Protein AF-A0A8I1QCR1-F1 (afdb_monomer)

Structure (mmCIF, N/CA/C/O backbone):
data_AF-A0A8I1QCR1-F1
#
_entry.id   AF-A0A8I1QCR1-F1
#
loop_
_atom_site.group_PDB
_atom_site.id
_atom_site.type_symbol
_atom_site.label_atom_id
_atom_site.label_alt_id
_atom_site.label_comp_id
_atom_site.label_asym_id
_atom_site.label_entity_id
_atom_site.label_seq_id
_atom_site.pdbx_PDB_ins_code
_atom_site.Cartn_x
_atom_site.Cartn_y
_atom_site.Cartn_z
_atom_site.occupancy
_atom_site.B_iso_or_equiv
_atom_site.auth_seq_id
_atom_site.auth_comp_id
_atom_site.auth_asym_id
_atom_site.auth_atom_id
_atom_site.pdbx_PDB_model_num
ATOM 1 N N . MET A 1 1 ? -48.419 -9.214 73.704 1.00 45.59 1 MET A N 1
ATOM 2 C CA . MET A 1 1 ? -47.255 -8.356 74.012 1.00 45.59 1 MET A CA 1
ATOM 3 C C . MET A 1 1 ? -46.106 -8.807 73.128 1.00 45.59 1 MET A C 1
ATOM 5 O O . MET A 1 1 ? -45.488 -9.821 73.425 1.00 45.59 1 MET A O 1
ATOM 9 N N . LEU A 1 2 ? -45.893 -8.137 71.994 1.00 49.62 2 LEU A N 1
ATOM 10 C CA . LEU A 1 2 ? -44.733 -8.402 71.144 1.00 49.62 2 LEU A CA 1
ATOM 11 C C . LEU A 1 2 ? -43.504 -7.827 71.857 1.00 49.62 2 LEU A C 1
ATOM 13 O O . LEU A 1 2 ? -43.479 -6.669 72.261 1.00 49.62 2 LEU A O 1
ATOM 17 N N . THR A 1 3 ? -42.551 -8.706 72.128 1.00 50.84 3 THR A N 1
ATOM 18 C CA . THR A 1 3 ? -41.344 -8.487 72.926 1.00 50.84 3 THR A CA 1
ATOM 19 C C . THR A 1 3 ? -40.518 -7.307 72.408 1.00 50.84 3 THR A C 1
ATOM 21 O O . THR A 1 3 ? -40.137 -7.319 71.244 1.00 50.84 3 THR A O 1
ATOM 24 N N . GLY A 1 4 ? -40.147 -6.348 73.267 1.00 59.78 4 GLY A N 1
ATOM 25 C CA . GLY A 1 4 ? -39.465 -5.084 72.917 1.00 59.78 4 GLY A CA 1
ATOM 26 C C . GLY A 1 4 ? -38.148 -5.158 72.119 1.00 59.78 4 GLY A C 1
ATOM 27 O O . GLY A 1 4 ? -37.598 -4.124 71.770 1.00 59.78 4 GLY A O 1
ATOM 28 N N . LYS A 1 5 ? -37.648 -6.354 71.780 1.00 58.72 5 LYS A N 1
ATOM 29 C CA . LYS A 1 5 ? -36.554 -6.554 70.816 1.00 58.72 5 LYS A CA 1
ATOM 30 C C . LYS A 1 5 ? -36.999 -6.347 69.361 1.00 58.72 5 LYS A C 1
ATOM 32 O O . LYS A 1 5 ? -36.212 -5.841 68.570 1.00 58.72 5 LYS A O 1
ATOM 37 N N . THR A 1 6 ? -38.239 -6.699 69.005 1.00 57.88 6 THR A N 1
ATOM 38 C CA . THR A 1 6 ? -38.762 -6.507 67.636 1.00 57.88 6 THR A CA 1
ATOM 39 C C . THR A 1 6 ? -38.962 -5.027 67.315 1.00 57.88 6 THR A C 1
ATOM 41 O O . THR A 1 6 ? -38.624 -4.589 66.222 1.00 57.88 6 THR A O 1
ATOM 44 N N . GLN A 1 7 ? -39.373 -4.233 68.306 1.00 60.25 7 GLN A N 1
ATOM 45 C CA . GLN A 1 7 ? -39.571 -2.786 68.174 1.00 60.25 7 GLN A CA 1
ATOM 46 C C . GLN A 1 7 ? -38.258 -2.022 67.900 1.00 60.25 7 GLN A C 1
ATOM 48 O O . GLN A 1 7 ? -38.251 -1.017 67.193 1.00 60.25 7 GLN A O 1
ATOM 53 N N . THR A 1 8 ? -37.125 -2.511 68.417 1.00 72.75 8 THR A N 1
ATOM 54 C CA . THR A 1 8 ? -35.796 -1.923 68.170 1.00 72.75 8 THR A CA 1
ATOM 55 C C . THR A 1 8 ? -35.288 -2.223 66.762 1.00 72.75 8 THR A C 1
ATOM 57 O O . THR A 1 8 ? -34.690 -1.356 66.132 1.00 72.75 8 THR A O 1
ATOM 60 N N . VAL A 1 9 ? -35.541 -3.433 66.253 1.00 71.38 9 VAL A N 1
ATOM 61 C CA . VAL A 1 9 ? -35.168 -3.821 64.884 1.00 71.38 9 VAL A CA 1
ATOM 62 C C . VAL A 1 9 ? -36.010 -3.055 63.865 1.00 71.38 9 VAL A C 1
ATOM 64 O O . VAL A 1 9 ? -35.453 -2.485 62.933 1.00 71.38 9 VAL A O 1
ATOM 67 N N . GLU A 1 10 ? -37.323 -2.949 64.082 1.00 76.12 10 GLU A N 1
ATOM 68 C CA . GLU A 1 10 ? -38.226 -2.164 63.227 1.00 76.12 10 GLU A CA 1
ATOM 69 C C . GLU A 1 10 ? -37.820 -0.687 63.134 1.00 76.12 10 GLU A C 1
ATOM 71 O O . GLU A 1 10 ? -37.961 -0.081 62.075 1.00 76.12 10 GLU A O 1
ATOM 76 N N . ARG A 1 11 ? -37.243 -0.118 64.202 1.00 79.62 11 ARG A N 1
ATOM 77 C CA . ARG A 1 11 ? -36.747 1.266 64.204 1.00 79.62 11 ARG A CA 1
ATOM 78 C C . ARG A 1 11 ? -35.453 1.460 63.409 1.00 79.62 11 ARG A C 1
ATOM 80 O O . ARG A 1 11 ? -35.195 2.571 62.968 1.00 79.62 11 ARG A O 1
ATOM 87 N N . LEU A 1 12 ? -34.646 0.410 63.247 1.00 83.81 12 LEU A N 1
ATOM 88 C CA . LEU A 1 12 ? -33.384 0.443 62.495 1.00 83.81 12 LEU A CA 1
ATOM 89 C C . LEU A 1 12 ? -33.566 0.075 61.016 1.00 83.81 12 LEU A C 1
ATOM 91 O O . LEU A 1 12 ? -32.714 0.406 60.195 1.00 83.81 12 LEU A O 1
ATOM 95 N N . LEU A 1 13 ? -34.667 -0.596 60.661 1.00 86.44 13 LEU A N 1
ATOM 96 C CA . LEU A 1 13 ? -34.952 -0.998 59.282 1.00 86.44 13 LEU A CA 1
ATOM 97 C C . LEU A 1 13 ? -34.928 0.171 58.275 1.00 86.44 13 LEU A C 1
ATOM 99 O O . LEU A 1 13 ? -34.310 -0.011 57.229 1.00 86.44 13 LEU A O 1
ATOM 103 N N . PRO A 1 14 ? -35.510 1.358 58.544 1.00 89.62 14 PRO A N 1
ATOM 104 C CA . PRO A 1 14 ? -35.463 2.479 57.601 1.00 89.62 14 PRO A CA 1
ATOM 105 C C . PRO A 1 14 ? -34.040 2.960 57.296 1.00 89.62 14 PRO A C 1
ATOM 107 O O . PRO A 1 14 ? -33.728 3.252 56.142 1.00 89.62 14 PRO A O 1
ATOM 110 N N . ASP A 1 15 ? -33.162 2.987 58.301 1.00 88.31 15 ASP A N 1
ATOM 111 C CA . ASP A 1 15 ? -31.765 3.403 58.138 1.00 88.31 15 ASP A CA 1
ATOM 112 C C . ASP A 1 15 ? -30.974 2.361 57.336 1.00 88.31 15 ASP A C 1
ATOM 114 O O . ASP A 1 15 ? -30.169 2.708 56.471 1.00 88.31 15 ASP A O 1
ATOM 118 N N . ILE A 1 16 ? -31.244 1.071 57.572 1.00 88.81 16 ILE A N 1
ATOM 119 C CA . ILE A 1 16 ? -30.649 -0.036 56.809 1.00 88.81 16 ILE A CA 1
ATOM 120 C C . ILE A 1 16 ? -31.101 0.014 55.346 1.00 88.81 16 ILE A C 1
ATOM 122 O O . ILE A 1 16 ? -30.267 -0.105 54.449 1.00 88.81 16 ILE A O 1
ATOM 126 N N . VAL A 1 17 ? -32.399 0.213 55.092 1.00 93.12 17 VAL A N 1
ATOM 127 C CA . VAL A 1 17 ? -32.948 0.336 53.732 1.00 93.12 17 VAL A CA 1
ATOM 128 C C . VAL A 1 17 ? -32.344 1.547 53.025 1.00 93.12 17 VAL A C 1
ATOM 130 O O . VAL A 1 17 ? -31.831 1.396 51.920 1.00 93.12 17 VAL A O 1
ATOM 133 N N . SER A 1 18 ? -32.280 2.703 53.691 1.00 91.38 18 SER A N 1
ATOM 134 C CA . SER A 1 18 ? -31.653 3.913 53.141 1.00 91.38 18 SER A CA 1
ATOM 135 C C . SER A 1 18 ? -30.170 3.690 52.807 1.00 91.38 18 SER A C 1
ATOM 137 O O . SER A 1 18 ? -29.692 4.099 51.751 1.00 91.38 18 SER A O 1
ATOM 139 N N . GLY A 1 19 ? -29.427 2.993 53.674 1.00 91.19 19 GLY A N 1
ATOM 140 C CA . GLY A 1 19 ? -28.033 2.628 53.415 1.00 91.19 19 GLY A CA 1
ATOM 141 C C . GLY A 1 19 ? -27.872 1.710 52.198 1.00 91.19 19 GLY A C 1
ATOM 142 O O . GLY A 1 19 ? -26.972 1.918 51.381 1.00 91.19 19 GLY A O 1
ATOM 143 N N . LEU A 1 20 ? -28.762 0.726 52.037 1.00 94.25 20 LEU A N 1
ATOM 144 C CA . LEU A 1 20 ? -28.775 -0.169 50.877 1.00 94.25 20 LEU A CA 1
ATOM 145 C C . LEU A 1 20 ? -29.129 0.573 49.582 1.00 94.25 20 LEU A C 1
ATOM 147 O O . LEU A 1 20 ? -28.497 0.324 48.558 1.00 94.25 20 LEU A O 1
ATOM 151 N N . GLU A 1 21 ? -30.075 1.512 49.617 1.00 94.69 21 GLU A N 1
ATOM 152 C CA . GLU A 1 21 ? -30.421 2.356 48.465 1.00 94.69 21 GLU A CA 1
ATOM 153 C C . GLU A 1 21 ? -29.222 3.186 47.989 1.00 94.69 21 GLU A C 1
ATOM 155 O O . GLU A 1 21 ? -28.939 3.234 46.790 1.00 94.69 21 GLU A O 1
ATOM 160 N N . VAL A 1 22 ? -28.458 3.772 48.919 1.00 94.94 22 VAL A N 1
ATOM 161 C CA . VAL A 1 22 ? -27.226 4.514 48.600 1.00 94.94 22 VAL A CA 1
ATOM 162 C C . VAL A 1 22 ? -26.170 3.603 47.969 1.00 94.94 22 VAL A C 1
ATOM 164 O O . VAL A 1 22 ? -25.540 3.987 46.980 1.00 94.94 22 VAL A O 1
ATOM 167 N N . LEU A 1 23 ? -25.974 2.394 48.505 1.00 93.88 23 LEU A N 1
ATOM 168 C CA . LEU A 1 23 ? -25.025 1.426 47.945 1.00 93.88 23 LEU A CA 1
ATOM 169 C C . LEU A 1 23 ? -25.429 0.993 46.530 1.00 93.88 23 LEU A C 1
ATOM 171 O O . LEU A 1 23 ? -24.593 1.018 45.625 1.00 93.88 23 LEU A O 1
ATOM 175 N N . LEU A 1 24 ? -26.708 0.674 46.313 1.00 94.88 24 LEU A N 1
ATOM 176 C CA . LEU A 1 24 ? -27.238 0.293 45.002 1.00 94.88 24 LEU A CA 1
ATOM 177 C C . LEU A 1 24 ? -27.111 1.431 43.980 1.00 94.88 24 LEU A C 1
ATOM 179 O O . LEU A 1 24 ? -26.718 1.190 42.837 1.00 94.88 24 LEU A O 1
ATOM 183 N N . ALA A 1 25 ? -27.388 2.673 44.385 1.00 94.44 25 ALA A N 1
ATOM 184 C CA . ALA A 1 25 ? -27.202 3.845 43.534 1.00 94.44 25 ALA A CA 1
ATOM 185 C C . ALA A 1 25 ? -25.725 4.045 43.150 1.00 94.44 25 ALA A C 1
ATOM 187 O O . ALA A 1 25 ? -25.423 4.318 41.988 1.00 94.44 25 ALA A O 1
ATOM 188 N N . ASN A 1 26 ? -24.795 3.850 44.092 1.00 94.81 26 ASN A N 1
ATOM 189 C CA . ASN A 1 26 ? -23.358 3.949 43.826 1.00 94.81 26 ASN A CA 1
ATOM 190 C C . ASN A 1 26 ? -22.876 2.855 42.861 1.00 94.81 26 ASN A C 1
ATOM 192 O O . ASN A 1 26 ? -22.158 3.138 41.903 1.00 94.81 26 ASN A O 1
ATOM 196 N N . GLU A 1 27 ? -23.305 1.608 43.065 1.00 94.62 27 GLU A N 1
ATOM 197 C CA . GLU A 1 27 ? -22.982 0.508 42.154 1.00 94.62 27 GLU A CA 1
ATOM 198 C C . GLU A 1 27 ? -23.530 0.729 40.746 1.00 94.62 27 GLU A C 1
ATOM 200 O O . GLU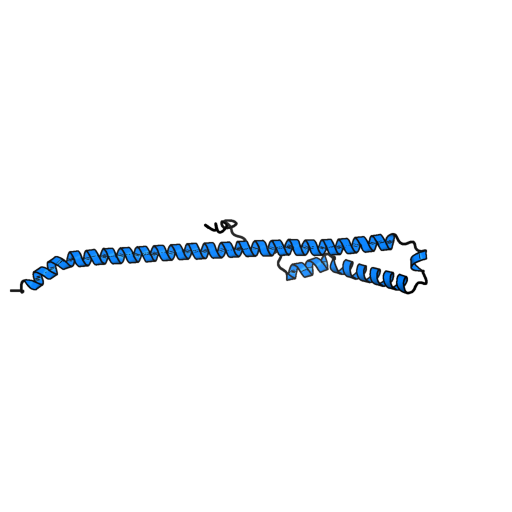 A 1 27 ? -22.866 0.387 39.765 1.00 94.62 27 GLU A O 1
ATOM 205 N N . ARG A 1 28 ? -24.742 1.281 40.634 1.00 94.50 28 ARG A N 1
ATOM 206 C CA . ARG A 1 28 ? -25.331 1.639 39.345 1.00 94.50 28 ARG A CA 1
ATOM 207 C C . ARG A 1 28 ? -24.510 2.725 38.652 1.00 94.50 28 ARG A C 1
ATOM 209 O O . ARG A 1 28 ? -24.120 2.524 37.507 1.00 94.50 28 ARG A O 1
ATOM 216 N N . ALA A 1 29 ? -24.164 3.799 39.361 1.00 94.50 29 ALA A N 1
ATOM 217 C CA . ALA A 1 29 ? -23.334 4.873 38.819 1.00 94.50 29 ALA A CA 1
ATOM 218 C C . ALA A 1 29 ? -21.960 4.361 38.349 1.00 94.50 29 ALA A C 1
ATOM 220 O O . ALA A 1 29 ? -21.498 4.717 37.268 1.00 94.50 29 ALA A O 1
ATOM 221 N N . ARG A 1 30 ? -21.324 3.460 39.112 1.00 93.88 30 ARG A N 1
ATOM 222 C CA . ARG A 1 30 ? -20.055 2.824 38.712 1.00 93.88 30 ARG A CA 1
ATOM 223 C C . ARG A 1 30 ? -20.195 1.955 37.467 1.00 93.88 30 ARG A C 1
ATOM 225 O O . ARG A 1 30 ? -19.279 1.924 36.649 1.00 93.88 30 ARG A O 1
ATOM 232 N N . ARG A 1 31 ? -21.301 1.218 37.329 1.00 94.56 31 ARG A N 1
ATOM 233 C CA . ARG A 1 31 ? -21.574 0.413 36.129 1.00 94.56 31 ARG A CA 1
ATOM 234 C C . ARG A 1 31 ? -21.734 1.301 34.902 1.00 94.56 31 ARG A C 1
ATOM 236 O O . ARG A 1 31 ? -21.029 1.081 33.924 1.00 94.56 31 ARG A O 1
ATOM 243 N N . GLU A 1 32 ? -22.563 2.334 34.999 1.00 95.44 32 GLU A N 1
ATOM 244 C CA . GLU A 1 32 ? -22.796 3.295 33.915 1.00 95.44 32 GLU A CA 1
ATOM 245 C C . GLU A 1 32 ? -21.485 3.992 33.498 1.00 95.44 32 GLU A C 1
ATOM 247 O O . GLU A 1 32 ? -21.136 4.004 32.316 1.00 95.44 32 GLU A O 1
ATOM 252 N N . GLU A 1 33 ? -20.680 4.454 34.462 1.00 94.81 33 GLU A N 1
ATOM 253 C CA . GLU A 1 33 ? -19.372 5.065 34.191 1.00 94.81 33 GLU A CA 1
ATOM 254 C C . GLU A 1 33 ? -18.391 4.074 33.537 1.00 94.81 33 GLU A C 1
ATOM 256 O O . GLU A 1 33 ? -17.639 4.429 32.627 1.00 94.81 33 GLU A O 1
ATOM 261 N N . ASN A 1 34 ? -18.367 2.815 33.984 1.00 93.94 34 ASN A N 1
ATOM 262 C CA . ASN A 1 34 ? -17.522 1.784 33.383 1.00 93.94 34 ASN A CA 1
ATOM 263 C C . ASN A 1 34 ? -17.933 1.491 31.937 1.00 93.94 34 ASN A C 1
ATOM 265 O O . ASN A 1 34 ? -17.065 1.374 31.074 1.00 93.94 34 ASN A O 1
ATOM 269 N N . GLU A 1 35 ? -19.231 1.398 31.659 1.00 96.12 35 GLU A N 1
ATOM 270 C CA . GLU A 1 35 ? -19.763 1.161 30.315 1.00 96.12 35 GLU A CA 1
ATOM 271 C C . GLU A 1 35 ? -19.479 2.338 29.376 1.00 96.12 35 GLU A C 1
ATOM 273 O O . GLU A 1 35 ? -19.105 2.145 28.219 1.00 96.12 35 GLU A O 1
ATOM 278 N N . GLU A 1 36 ? -19.614 3.577 29.849 1.00 95.25 36 GLU A N 1
ATOM 279 C CA . GLU A 1 36 ? -19.217 4.766 29.091 1.00 95.25 36 GLU A CA 1
ATOM 280 C C . GLU A 1 36 ? -17.719 4.786 28.804 1.00 95.25 36 GLU A C 1
ATOM 282 O O . GLU A 1 36 ? -17.318 4.973 27.653 1.00 95.25 36 GLU A O 1
ATOM 287 N N . ARG A 1 37 ? -16.884 4.515 29.812 1.00 94.38 37 ARG A N 1
ATOM 288 C CA . ARG A 1 37 ? -15.431 4.426 29.633 1.00 94.38 37 ARG A CA 1
ATOM 289 C C . ARG A 1 37 ? -15.044 3.333 28.645 1.00 94.38 37 ARG A C 1
ATOM 291 O O . ARG A 1 37 ? -14.186 3.566 27.796 1.00 94.38 37 ARG A O 1
ATOM 298 N N . GLN A 1 38 ? -15.679 2.165 28.710 1.00 94.75 38 GLN A N 1
ATOM 299 C CA . GLN A 1 38 ? -15.445 1.076 27.761 1.00 94.75 38 GLN A CA 1
ATOM 300 C C . GLN A 1 38 ? -15.845 1.470 26.338 1.00 94.75 38 GLN A C 1
ATOM 302 O O . GLN A 1 38 ? -15.070 1.240 25.410 1.00 94.75 38 GLN A O 1
ATOM 307 N N . ARG A 1 39 ? -17.004 2.118 26.160 1.00 94.62 39 ARG A N 1
ATOM 308 C CA . ARG A 1 39 ? -17.452 2.631 24.855 1.00 94.62 39 ARG A CA 1
ATOM 309 C C . ARG A 1 39 ? -16.466 3.646 24.280 1.00 94.62 39 ARG A C 1
ATOM 311 O O . ARG A 1 39 ? -16.048 3.510 23.133 1.00 94.62 39 ARG A O 1
ATOM 318 N N . GLN A 1 40 ? -16.043 4.617 25.087 1.00 93.50 40 GLN A N 1
ATOM 319 C CA . GLN A 1 40 ? -15.060 5.626 24.683 1.00 93.50 40 GLN A CA 1
ATOM 320 C C . GLN A 1 40 ? -13.709 4.996 24.333 1.00 93.50 40 GLN A C 1
ATOM 322 O O . GLN A 1 40 ? -13.084 5.369 23.340 1.00 93.50 40 GLN A O 1
ATOM 327 N N . TRP A 1 41 ? -13.256 4.025 25.128 1.00 92.38 41 TRP A N 1
ATOM 328 C CA . TRP A 1 41 ? -11.998 3.327 24.890 1.00 92.38 41 TRP A CA 1
ATOM 329 C C . TRP A 1 41 ? -12.033 2.507 23.598 1.00 92.38 41 TRP A C 1
ATOM 331 O O . TRP A 1 41 ? -11.095 2.590 22.804 1.00 92.38 41 TRP A O 1
ATOM 341 N N . ALA A 1 42 ? -13.117 1.765 23.361 1.00 94.56 42 ALA A N 1
ATOM 342 C CA . ALA A 1 42 ? -13.303 0.972 22.151 1.00 94.56 42 ALA A CA 1
ATOM 343 C C . ALA A 1 42 ? -13.329 1.860 20.899 1.00 94.56 42 ALA A C 1
ATOM 345 O O . ALA A 1 42 ? -12.621 1.576 19.931 1.00 94.56 42 ALA A O 1
ATOM 346 N N . GLU A 1 43 ? -14.069 2.971 20.942 1.00 93.69 43 GLU A N 1
ATOM 347 C CA . GLU A 1 43 ? -14.125 3.927 19.834 1.00 93.69 43 GLU A CA 1
ATOM 348 C C . GLU A 1 43 ? -12.748 4.551 19.567 1.00 93.69 43 GLU A C 1
ATOM 350 O O . GLU A 1 43 ? -12.251 4.530 18.442 1.00 93.69 43 GLU A O 1
ATOM 355 N N . MET A 1 44 ? -12.057 5.021 20.608 1.00 93.38 44 MET A N 1
ATOM 356 C CA . MET A 1 44 ? -10.701 5.562 20.472 1.00 93.38 44 MET A CA 1
ATOM 357 C C . MET A 1 44 ? -9.693 4.534 19.944 1.00 93.38 44 MET A C 1
ATOM 359 O O . MET A 1 44 ? -8.787 4.904 19.195 1.00 93.38 44 MET A O 1
ATOM 363 N N . SER A 1 45 ? -9.817 3.260 20.327 1.00 92.69 45 SER A N 1
ATOM 364 C CA . SER A 1 45 ? -8.980 2.184 19.787 1.00 92.69 45 SER A CA 1
ATOM 365 C C . SER A 1 45 ? -9.244 1.989 18.298 1.00 92.69 45 SER A C 1
ATOM 367 O O . SER A 1 45 ? -8.308 2.042 17.503 1.00 92.69 45 SER A O 1
ATOM 369 N N . ARG A 1 46 ? -10.518 1.872 17.905 1.00 93.88 46 ARG A N 1
ATOM 370 C CA . ARG A 1 46 ? -10.927 1.733 16.504 1.00 93.88 46 ARG A CA 1
ATOM 371 C C . ARG A 1 46 ? -10.390 2.878 15.648 1.00 93.88 46 ARG A C 1
ATOM 373 O O . ARG A 1 46 ? -9.796 2.636 14.600 1.00 93.88 46 ARG A O 1
ATOM 380 N N . ARG A 1 47 ? -10.551 4.123 16.100 1.00 94.88 47 ARG A N 1
ATOM 381 C CA . ARG A 1 47 ? -10.063 5.309 15.379 1.00 94.88 47 ARG A CA 1
ATOM 382 C C . ARG A 1 47 ? -8.546 5.298 15.198 1.00 94.88 47 ARG A C 1
ATOM 384 O O . ARG A 1 47 ? -8.042 5.659 14.135 1.00 94.88 47 ARG A O 1
ATOM 391 N N . ARG A 1 48 ? -7.800 4.846 16.212 1.00 93.00 48 ARG A N 1
ATOM 392 C CA . ARG A 1 48 ? -6.335 4.700 16.127 1.00 93.00 48 ARG A CA 1
ATOM 393 C C . ARG A 1 48 ? -5.924 3.630 15.129 1.00 93.00 48 ARG A C 1
ATOM 395 O O . ARG A 1 48 ? -4.986 3.859 14.367 1.00 93.00 48 ARG A O 1
ATOM 402 N N . ASP A 1 49 ? -6.635 2.511 15.093 1.00 94.06 49 ASP A N 1
ATOM 403 C CA . ASP A 1 49 ? -6.374 1.449 14.124 1.00 94.06 49 ASP A CA 1
ATOM 404 C C . ASP A 1 49 ? -6.647 1.922 12.691 1.00 94.06 49 ASP A C 1
ATOM 406 O O . ASP A 1 49 ? -5.838 1.666 11.797 1.00 94.06 49 ASP A O 1
ATOM 410 N N . LEU A 1 50 ? -7.727 2.683 12.468 1.00 95.06 50 LEU A N 1
ATOM 411 C CA . LEU A 1 50 ? -8.000 3.312 11.171 1.00 95.06 50 LEU A CA 1
ATOM 412 C C . LEU A 1 50 ? -6.862 4.254 10.759 1.00 95.06 50 LEU A C 1
ATOM 414 O O . LEU A 1 50 ? -6.334 4.128 9.655 1.00 95.06 50 LEU A O 1
ATOM 418 N N . ALA A 1 51 ? -6.427 5.144 11.655 1.00 94.06 51 ALA A N 1
ATOM 419 C CA . ALA A 1 51 ? -5.326 6.068 11.388 1.00 94.06 51 ALA A CA 1
ATOM 420 C C . ALA A 1 51 ? -4.010 5.343 11.071 1.00 94.06 51 ALA A C 1
ATOM 422 O O . ALA A 1 51 ? -3.301 5.712 10.134 1.00 94.06 51 ALA A O 1
ATOM 423 N N . LYS A 1 52 ? -3.697 4.268 11.803 1.00 93.94 52 LYS A N 1
ATOM 424 C CA . LYS A 1 52 ? -2.524 3.429 11.534 1.00 93.94 52 LYS A CA 1
ATOM 425 C C . LYS A 1 52 ? -2.595 2.809 10.138 1.00 93.94 52 LYS A C 1
ATOM 427 O O . LYS A 1 52 ? -1.649 2.945 9.367 1.00 93.94 52 LYS A O 1
ATOM 432 N N . ARG A 1 53 ? -3.727 2.198 9.780 1.00 94.31 53 ARG A N 1
ATOM 433 C CA . ARG A 1 53 ? -3.927 1.585 8.456 1.00 94.31 53 ARG A CA 1
ATOM 434 C C . ARG A 1 53 ? -3.863 2.619 7.324 1.00 94.31 53 ARG A C 1
ATOM 436 O O . ARG A 1 53 ? -3.340 2.304 6.258 1.00 94.31 53 ARG A O 1
ATOM 443 N N . ARG A 1 54 ? -4.347 3.854 7.540 1.00 93.56 54 ARG A N 1
ATOM 444 C CA . ARG A 1 54 ? -4.197 4.960 6.573 1.00 93.56 54 ARG A CA 1
ATOM 445 C C . ARG A 1 54 ? -2.723 5.274 6.324 1.00 93.56 54 ARG A C 1
ATOM 447 O O . ARG A 1 54 ? -2.308 5.318 5.170 1.00 93.56 54 ARG A O 1
ATOM 454 N N . LYS A 1 55 ? -1.929 5.419 7.393 1.00 93.69 55 LYS A N 1
ATOM 455 C CA . LYS A 1 55 ? -0.478 5.657 7.297 1.00 93.69 55 LYS A CA 1
ATOM 456 C C . LYS A 1 55 ? 0.244 4.518 6.576 1.00 93.69 55 LYS A C 1
ATOM 458 O O . LYS A 1 55 ? 1.064 4.777 5.706 1.00 93.69 55 LYS A O 1
ATOM 463 N N . GLU A 1 56 ? -0.094 3.268 6.885 1.00 94.31 56 GLU A N 1
ATOM 464 C CA . GLU A 1 56 ? 0.469 2.097 6.198 1.00 94.31 56 GLU A CA 1
ATOM 465 C C . GLU A 1 56 ? 0.129 2.082 4.703 1.00 94.31 56 GLU A C 1
ATOM 467 O O . GLU A 1 56 ? 0.988 1.780 3.876 1.00 94.31 56 GLU A O 1
ATOM 472 N N . ARG A 1 57 ? -1.114 2.418 4.333 1.00 94.31 57 ARG A N 1
ATOM 473 C CA . ARG A 1 57 ? -1.511 2.518 2.924 1.00 94.31 57 ARG A CA 1
ATOM 474 C C . ARG A 1 57 ? -0.754 3.637 2.215 1.00 94.31 57 ARG A C 1
ATOM 476 O O . ARG A 1 57 ? -0.290 3.424 1.100 1.00 94.31 57 ARG A O 1
ATOM 483 N N . GLU A 1 58 ? -0.615 4.796 2.850 1.00 94.56 58 GLU A N 1
ATOM 484 C CA . GLU A 1 58 ? 0.117 5.925 2.275 1.00 94.56 58 GLU A CA 1
ATOM 485 C C . GLU A 1 58 ? 1.596 5.595 2.067 1.00 94.56 58 GLU A C 1
ATOM 487 O O . GLU A 1 58 ? 2.138 5.823 0.989 1.00 94.56 58 GLU A O 1
ATOM 492 N N . GLN A 1 59 ? 2.220 4.933 3.039 1.00 95.06 59 GLN A N 1
ATOM 493 C CA . GLN A 1 59 ? 3.586 4.444 2.900 1.00 95.06 59 GLN A CA 1
ATOM 494 C C . GLN A 1 59 ? 3.726 3.492 1.701 1.00 95.06 59 GLN A C 1
ATOM 496 O O . GLN A 1 59 ? 4.617 3.671 0.873 1.00 95.06 59 GLN A O 1
ATOM 501 N N . LYS A 1 60 ? 2.798 2.539 1.539 1.00 93.06 60 LYS A N 1
ATOM 502 C CA . LYS A 1 60 ? 2.789 1.626 0.385 1.00 93.06 60 LYS A CA 1
ATOM 503 C C . LYS A 1 60 ? 2.583 2.348 -0.949 1.00 93.06 60 LYS A C 1
ATOM 505 O O . LYS A 1 60 ? 3.177 1.945 -1.945 1.00 93.06 60 LYS A O 1
ATOM 510 N N . ARG A 1 61 ? 1.758 3.402 -0.995 1.00 94.06 61 ARG A N 1
ATOM 511 C CA . ARG A 1 61 ? 1.585 4.239 -2.200 1.00 94.06 61 ARG A CA 1
ATOM 512 C C . ARG A 1 61 ? 2.895 4.909 -2.593 1.00 94.06 61 ARG A C 1
ATOM 514 O O . ARG A 1 61 ? 3.277 4.846 -3.759 1.00 94.06 61 ARG A O 1
ATOM 521 N N . ILE A 1 62 ? 3.583 5.510 -1.623 1.00 94.75 62 ILE A N 1
ATOM 522 C CA . ILE A 1 62 ? 4.869 6.181 -1.835 1.00 94.75 62 ILE A CA 1
ATOM 523 C C . ILE A 1 62 ? 5.924 5.177 -2.300 1.00 94.75 62 ILE A C 1
ATOM 525 O O . ILE A 1 62 ? 6.61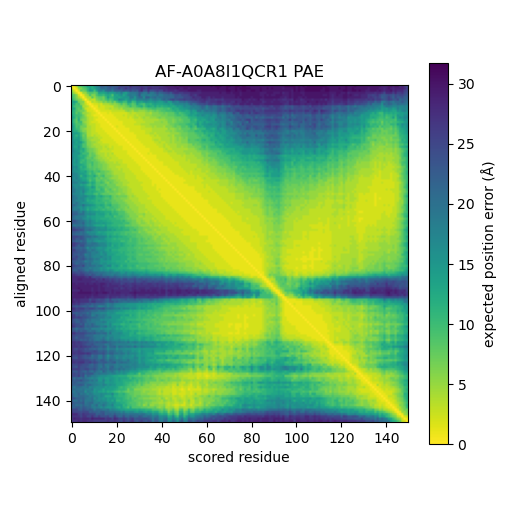3 5.428 -3.284 1.00 94.75 62 ILE A O 1
ATOM 529 N N . GLU A 1 63 ? 6.038 4.031 -1.627 1.00 93.38 63 GLU A N 1
ATOM 530 C CA . GLU A 1 63 ? 6.977 2.966 -1.995 1.00 93.38 63 GLU A CA 1
ATOM 531 C C . GLU A 1 63 ? 6.720 2.448 -3.407 1.00 93.38 63 GLU A C 1
ATOM 533 O O . GLU A 1 63 ? 7.653 2.315 -4.198 1.00 93.38 63 GLU A O 1
ATOM 538 N N . TYR A 1 64 ? 5.454 2.215 -3.751 1.00 90.62 64 TYR A N 1
ATOM 539 C CA . TYR A 1 64 ? 5.070 1.788 -5.087 1.00 90.62 64 TYR A CA 1
ATOM 540 C C . TYR A 1 64 ? 5.463 2.818 -6.152 1.00 90.62 64 TYR A C 1
ATOM 542 O O . TYR A 1 64 ? 6.110 2.467 -7.140 1.00 90.62 64 TYR A O 1
ATOM 550 N N . LEU A 1 65 ? 5.126 4.094 -5.935 1.00 91.38 65 LEU A N 1
ATOM 551 C CA . LEU A 1 65 ? 5.470 5.166 -6.866 1.00 91.38 65 LEU A CA 1
ATOM 552 C C . LEU A 1 65 ? 6.987 5.312 -7.013 1.00 91.38 65 LEU A C 1
ATOM 554 O O . LEU A 1 65 ? 7.486 5.441 -8.128 1.00 91.38 65 LEU A O 1
ATOM 558 N N . ARG A 1 66 ? 7.724 5.245 -5.901 1.00 93.75 66 ARG A N 1
ATOM 559 C CA . ARG A 1 66 ? 9.185 5.295 -5.905 1.00 93.75 66 ARG A CA 1
ATOM 560 C C . ARG A 1 66 ? 9.770 4.159 -6.736 1.00 93.75 66 ARG A C 1
ATOM 562 O O . ARG A 1 66 ? 10.601 4.423 -7.593 1.00 93.75 66 ARG A O 1
ATOM 569 N N . ASN A 1 67 ? 9.304 2.928 -6.537 1.00 91.69 67 ASN A N 1
ATOM 570 C CA . ASN A 1 67 ? 9.770 1.780 -7.313 1.00 91.69 67 ASN A CA 1
ATOM 571 C C . ASN A 1 67 ? 9.515 1.970 -8.813 1.00 91.69 67 ASN A C 1
ATOM 573 O O . ASN A 1 67 ? 10.402 1.706 -9.619 1.00 91.69 67 ASN A O 1
ATOM 577 N N . LEU A 1 68 ? 8.337 2.473 -9.195 1.00 90.81 68 LEU A N 1
ATOM 578 C CA . LEU A 1 68 ? 8.019 2.734 -10.599 1.00 90.81 68 LEU A CA 1
ATOM 579 C C . LEU A 1 68 ? 8.939 3.802 -11.211 1.00 90.81 68 LEU A C 1
ATOM 581 O O . LEU A 1 68 ? 9.424 3.627 -12.327 1.00 90.81 68 LEU A O 1
ATOM 585 N N . VAL A 1 69 ? 9.200 4.887 -10.475 1.00 92.50 69 VAL A N 1
ATOM 586 C CA . VAL A 1 69 ? 10.104 5.963 -10.908 1.00 92.50 69 VAL A CA 1
ATOM 587 C C . VAL A 1 69 ? 11.537 5.457 -11.061 1.00 92.50 69 VAL A C 1
ATOM 589 O O . VAL A 1 69 ? 12.177 5.779 -12.058 1.00 92.50 69 VAL A O 1
ATOM 592 N N . GLU A 1 70 ? 12.038 4.645 -10.127 1.00 94.75 70 GLU A N 1
ATOM 593 C CA . GLU A 1 70 ? 13.385 4.067 -10.232 1.00 94.75 70 GLU A CA 1
ATOM 594 C C . GLU A 1 70 ? 13.511 3.146 -11.454 1.00 94.75 70 GLU A C 1
ATOM 596 O O . GLU A 1 70 ? 14.483 3.254 -12.198 1.00 94.75 70 GLU A O 1
ATOM 601 N N . LEU A 1 71 ? 12.504 2.307 -11.734 1.00 93.38 71 LEU A N 1
ATOM 602 C CA . LEU A 1 71 ? 12.495 1.461 -12.935 1.00 93.38 71 LEU A CA 1
ATOM 603 C C . LEU A 1 71 ? 12.478 2.293 -14.227 1.00 93.38 71 LEU A C 1
ATOM 605 O O . LEU A 1 71 ? 13.206 1.983 -15.170 1.00 93.38 71 LEU A O 1
ATOM 609 N N . GLN A 1 72 ? 11.675 3.364 -14.277 1.00 92.56 72 GLN A N 1
ATOM 610 C CA . GLN A 1 72 ? 11.650 4.269 -15.431 1.00 92.56 72 GLN A CA 1
ATOM 611 C C . GLN A 1 72 ? 12.972 5.012 -15.612 1.00 92.56 72 GLN A C 1
ATOM 613 O O . GLN A 1 72 ? 13.423 5.197 -16.743 1.00 92.56 72 GLN A O 1
ATOM 618 N N . ARG A 1 73 ? 13.599 5.432 -14.510 1.00 95.88 73 ARG A N 1
ATOM 619 C CA . ARG A 1 73 ? 14.900 6.094 -14.533 1.00 95.88 73 ARG A CA 1
ATOM 620 C C . ARG A 1 73 ? 15.980 5.156 -15.056 1.00 95.88 73 ARG A C 1
ATOM 622 O O . ARG A 1 73 ? 16.699 5.536 -15.972 1.00 95.88 73 ARG A O 1
ATOM 629 N N . GLU A 1 74 ? 16.040 3.926 -14.549 1.00 96.25 74 GLU A N 1
ATOM 630 C CA . GLU A 1 74 ? 16.975 2.907 -15.034 1.00 96.25 74 GLU A CA 1
ATOM 631 C C . GLU A 1 74 ? 16.782 2.654 -16.540 1.00 96.25 74 GLU A C 1
ATOM 633 O O . GLU A 1 74 ? 17.750 2.652 -17.301 1.00 96.25 74 GLU A O 1
ATOM 638 N N . ALA A 1 75 ? 15.532 2.523 -16.999 1.00 95.50 75 ALA A N 1
ATOM 639 C CA . ALA A 1 75 ? 15.228 2.353 -18.419 1.00 95.50 75 ALA A CA 1
ATOM 640 C C . ALA A 1 75 ? 15.693 3.554 -19.261 1.00 95.50 75 ALA A C 1
ATOM 642 O O . ALA A 1 75 ? 16.268 3.381 -20.337 1.00 95.50 75 ALA A O 1
ATOM 643 N N . ALA A 1 76 ? 15.468 4.780 -18.779 1.00 95.50 76 ALA A N 1
ATOM 644 C CA . ALA A 1 76 ? 15.903 5.998 -19.453 1.00 95.50 76 ALA A CA 1
ATOM 645 C C . ALA A 1 76 ? 17.433 6.105 -19.527 1.00 95.50 76 ALA A C 1
ATOM 647 O O . ALA A 1 76 ? 17.965 6.458 -20.583 1.00 95.50 76 ALA A O 1
ATOM 648 N N . ASP A 1 77 ? 18.133 5.755 -18.448 1.00 96.88 77 ASP A N 1
ATOM 649 C CA . ASP A 1 77 ? 19.593 5.774 -18.375 1.00 96.88 77 ASP A CA 1
ATOM 650 C C . ASP A 1 77 ? 20.198 4.753 -19.352 1.00 96.88 77 ASP A C 1
ATOM 652 O O . ASP A 1 77 ? 21.054 5.111 -20.165 1.00 96.88 77 ASP A O 1
AT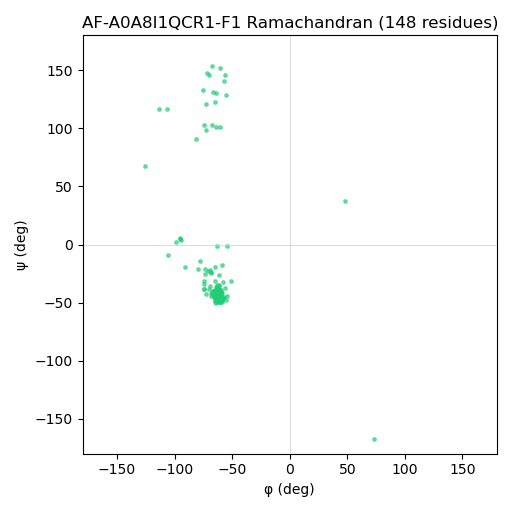OM 656 N N . ILE A 1 78 ? 19.694 3.510 -19.365 1.00 95.75 78 ILE A N 1
ATOM 657 C CA . ILE A 1 78 ? 20.143 2.467 -20.304 1.00 95.75 78 ILE A CA 1
ATOM 658 C C . ILE A 1 78 ? 19.856 2.878 -21.751 1.00 95.75 78 ILE A C 1
ATOM 660 O O . ILE A 1 78 ? 20.732 2.763 -22.609 1.00 95.75 78 ILE A O 1
ATOM 664 N N . ARG A 1 79 ? 18.656 3.398 -22.038 1.00 94.88 79 ARG A N 1
ATOM 665 C CA . ARG A 1 79 ? 18.275 3.849 -23.385 1.00 94.88 79 ARG A CA 1
ATOM 666 C C . ARG A 1 79 ? 19.175 4.980 -23.879 1.00 94.88 79 ARG A C 1
ATOM 668 O O . ARG A 1 79 ? 19.622 4.948 -25.022 1.00 94.88 79 ARG A O 1
ATOM 675 N N . THR A 1 80 ? 19.453 5.958 -23.020 1.00 96.44 80 THR A N 1
ATOM 676 C CA . THR A 1 80 ? 20.324 7.097 -23.339 1.00 96.44 80 THR A CA 1
ATOM 677 C C . THR A 1 80 ? 21.751 6.632 -23.590 1.00 96.44 80 THR A C 1
ATOM 679 O O . THR A 1 80 ? 22.373 7.040 -24.569 1.00 96.44 80 THR A O 1
ATOM 682 N N . TRP A 1 81 ? 22.257 5.741 -22.738 1.00 94.38 81 TRP A N 1
ATOM 683 C CA . TRP A 1 81 ? 23.584 5.170 -22.903 1.00 94.38 81 TRP A CA 1
ATOM 684 C C . TRP A 1 81 ? 23.704 4.388 -24.216 1.00 94.38 81 TRP A C 1
ATOM 686 O O . TRP A 1 81 ? 24.610 4.682 -24.994 1.00 94.38 81 TRP A O 1
ATOM 696 N N . LEU A 1 82 ? 22.767 3.481 -24.522 1.00 91.06 82 LEU A N 1
ATOM 697 C CA . LEU A 1 82 ? 22.764 2.713 -25.774 1.00 91.06 82 LEU A CA 1
ATOM 698 C C . LEU A 1 82 ? 22.679 3.621 -27.009 1.00 91.06 82 LEU A C 1
ATOM 700 O O . LEU A 1 82 ? 23.396 3.394 -27.978 1.00 91.06 82 LEU A O 1
ATOM 704 N N . ALA A 1 83 ? 21.860 4.676 -26.962 1.00 91.12 83 ALA A N 1
ATOM 705 C CA . ALA A 1 83 ? 21.745 5.651 -28.047 1.00 91.12 83 ALA A CA 1
ATOM 706 C C . ALA A 1 83 ? 23.009 6.511 -28.237 1.00 91.12 83 ALA A C 1
ATOM 708 O O . ALA A 1 83 ? 23.233 7.039 -29.323 1.00 91.12 83 ALA A O 1
ATOM 709 N N . SER A 1 84 ? 23.832 6.664 -27.194 1.00 91.50 84 SER A N 1
ATOM 710 C CA . SER A 1 84 ? 25.101 7.397 -27.272 1.00 91.50 84 SER A CA 1
ATOM 711 C C . SER A 1 84 ? 26.231 6.600 -27.934 1.00 91.50 84 SER A C 1
ATOM 713 O O . SER A 1 84 ? 27.264 7.174 -28.282 1.00 91.50 84 SER A O 1
ATOM 715 N N . LEU A 1 85 ? 26.059 5.282 -28.097 1.00 87.12 85 LEU A N 1
ATOM 716 C CA . LEU A 1 85 ? 27.085 4.422 -28.674 1.00 87.12 85 LEU A CA 1
ATOM 717 C C . LEU A 1 85 ? 27.151 4.616 -30.194 1.00 87.12 85 LEU A C 1
ATOM 719 O O . LEU A 1 85 ? 26.119 4.601 -30.866 1.00 87.12 85 LEU A O 1
ATOM 723 N N . PRO A 1 86 ? 28.354 4.772 -30.766 1.00 82.56 86 PRO A N 1
ATOM 724 C CA . PRO A 1 86 ? 28.493 4.889 -32.205 1.00 82.56 86 PRO A CA 1
ATOM 725 C C . PRO A 1 86 ? 28.238 3.525 -32.875 1.00 82.56 86 PRO A C 1
ATOM 727 O O . PRO A 1 86 ? 28.493 2.465 -32.296 1.00 82.56 86 PRO A O 1
ATOM 730 N N . ALA A 1 87 ? 27.676 3.549 -34.087 1.00 70.88 87 ALA A N 1
ATOM 731 C CA . ALA A 1 87 ? 27.174 2.353 -34.774 1.00 70.88 87 ALA A CA 1
ATOM 732 C C . ALA A 1 87 ? 28.267 1.302 -35.064 1.00 70.88 87 ALA A C 1
ATOM 734 O O . ALA A 1 87 ? 27.984 0.111 -35.104 1.00 70.88 87 ALA A O 1
ATOM 735 N N . ASP A 1 88 ? 29.521 1.734 -35.188 1.00 68.75 88 ASP A N 1
ATOM 736 C CA . ASP A 1 88 ? 30.713 0.898 -35.373 1.00 68.75 88 ASP A CA 1
ATOM 737 C C . ASP A 1 88 ? 31.103 0.100 -34.113 1.00 68.75 88 ASP A C 1
ATOM 739 O O . ASP A 1 88 ? 31.746 -0.945 -34.203 1.00 68.75 88 ASP A O 1
ATOM 743 N N . LYS A 1 89 ? 30.689 0.548 -32.919 1.00 62.75 89 LYS A N 1
ATOM 744 C CA . LYS A 1 89 ? 30.896 -0.174 -31.650 1.00 62.75 89 LYS A CA 1
ATOM 745 C C . LYS A 1 89 ? 29.894 -1.306 -31.442 1.00 62.75 89 LYS A C 1
ATOM 747 O O . LYS A 1 89 ? 30.200 -2.216 -30.672 1.00 62.75 89 LYS A O 1
ATOM 752 N N . LEU A 1 90 ? 28.738 -1.272 -32.114 1.00 59.19 90 LEU A N 1
ATOM 753 C CA . LEU A 1 90 ? 27.788 -2.391 -32.112 1.00 59.19 90 LEU A CA 1
ATOM 754 C C . LEU A 1 90 ? 28.322 -3.607 -32.886 1.00 59.19 90 LEU A C 1
ATOM 756 O O . LEU A 1 90 ? 27.900 -4.725 -32.604 1.00 59.19 90 LEU A O 1
ATOM 760 N N . GLU A 1 91 ? 29.272 -3.405 -33.802 1.00 57.59 91 GLU A N 1
ATOM 761 C CA . GLU A 1 91 ? 29.915 -4.470 -34.585 1.00 57.59 91 GLU A CA 1
ATOM 762 C C . GLU A 1 91 ? 31.250 -4.952 -33.982 1.00 57.59 91 GLU A C 1
ATOM 764 O O . GLU A 1 91 ? 31.945 -5.776 -34.572 1.00 57.59 91 GLU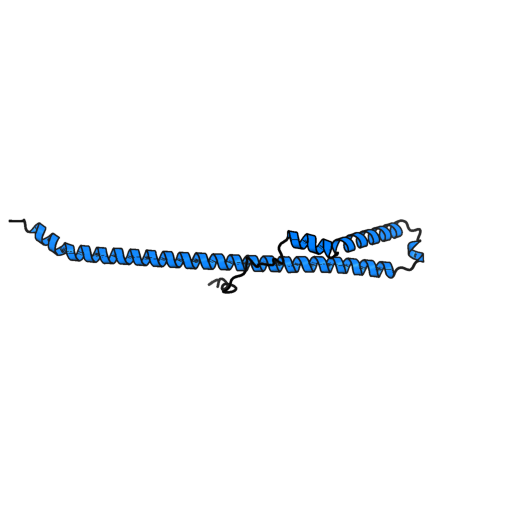 A O 1
ATOM 769 N N . SER A 1 92 ? 31.639 -4.456 -32.800 1.00 55.16 92 SER A N 1
ATOM 770 C CA . SER A 1 92 ? 32.943 -4.764 -32.203 1.00 55.16 92 SER A CA 1
ATOM 771 C C . SER A 1 92 ? 33.091 -6.251 -31.834 1.00 55.16 92 SER A C 1
ATOM 773 O O . SER A 1 92 ? 32.353 -6.775 -31.003 1.00 55.16 92 SER A O 1
ATOM 775 N N . GLU A 1 93 ? 34.126 -6.903 -32.382 1.00 53.88 93 GLU A N 1
ATOM 776 C CA . GLU A 1 93 ? 34.508 -8.318 -32.180 1.00 53.88 93 GLU A CA 1
ATOM 777 C C . GLU A 1 93 ? 34.900 -8.696 -30.730 1.00 53.88 93 GLU A C 1
ATOM 779 O O . GLU A 1 93 ? 35.213 -9.854 -30.438 1.00 53.88 93 GLU A O 1
ATOM 784 N N . ALA A 1 94 ? 34.887 -7.747 -29.786 1.00 62.94 94 ALA A N 1
ATOM 785 C CA . ALA A 1 94 ? 35.151 -8.022 -28.378 1.00 62.94 94 ALA A CA 1
ATOM 786 C C . ALA A 1 94 ? 33.953 -8.757 -27.752 1.00 62.94 94 ALA A C 1
ATOM 788 O O . ALA A 1 94 ? 32.966 -8.142 -27.343 1.00 62.94 94 ALA A O 1
ATOM 789 N N . ALA A 1 95 ? 34.060 -10.085 -27.652 1.00 75.31 95 ALA A N 1
ATOM 790 C CA . ALA A 1 95 ? 32.984 -10.978 -27.216 1.00 75.31 95 ALA A CA 1
ATOM 791 C C . ALA A 1 95 ? 32.308 -10.566 -25.889 1.00 75.31 95 ALA A C 1
ATOM 793 O O . ALA A 1 95 ? 31.114 -10.801 -25.712 1.00 75.31 95 ALA A O 1
ATOM 794 N N . AS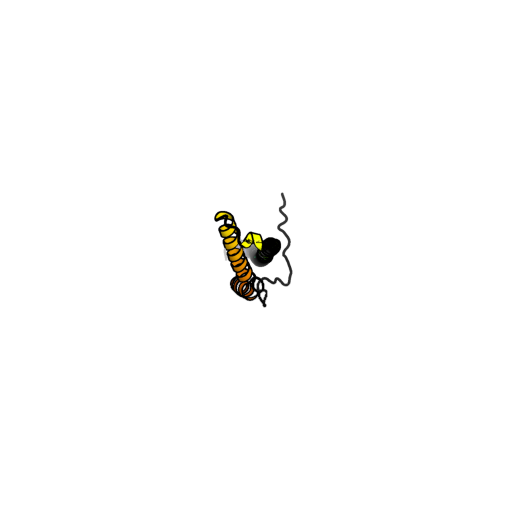P A 1 96 ? 33.045 -9.938 -24.968 1.00 83.00 96 ASP A N 1
ATOM 795 C CA . ASP A 1 96 ? 32.504 -9.425 -23.703 1.00 83.00 96 ASP A CA 1
ATOM 796 C C . ASP A 1 96 ? 31.643 -8.167 -23.875 1.00 83.00 96 ASP A C 1
ATOM 798 O O . ASP A 1 96 ? 30.564 -8.078 -23.287 1.00 83.00 96 ASP A O 1
ATOM 802 N N . LEU A 1 97 ? 32.074 -7.214 -24.710 1.00 81.69 97 LEU A N 1
ATOM 803 C CA . LEU A 1 97 ? 31.330 -5.976 -24.959 1.00 81.69 97 LEU A CA 1
ATOM 804 C C . LEU A 1 97 ? 30.012 -6.273 -25.682 1.00 81.69 97 LEU A C 1
ATOM 806 O O . LEU A 1 97 ? 28.967 -5.769 -25.278 1.00 81.69 97 LEU A O 1
ATOM 810 N N . GLY A 1 98 ? 30.039 -7.153 -26.687 1.00 83.31 98 GLY A N 1
ATOM 811 C CA . GLY A 1 98 ? 28.829 -7.588 -27.390 1.00 83.31 98 GLY A CA 1
ATOM 812 C C . GLY A 1 98 ? 27.815 -8.269 -26.462 1.00 83.31 98 GLY A C 1
ATOM 813 O O . GLY A 1 98 ? 26.628 -7.945 -26.495 1.00 83.31 98 GLY A O 1
ATOM 814 N N . ARG A 1 99 ? 28.278 -9.151 -25.560 1.00 87.31 99 ARG A N 1
ATOM 815 C CA . ARG A 1 99 ? 27.419 -9.768 -24.530 1.00 87.31 99 ARG A CA 1
ATOM 816 C C . ARG A 1 99 ? 26.812 -8.733 -23.584 1.00 87.31 99 ARG A C 1
ATOM 818 O O . ARG A 1 99 ? 25.633 -8.837 -23.257 1.00 87.31 99 ARG A O 1
ATOM 825 N N . MET A 1 100 ? 27.592 -7.736 -23.166 1.00 88.88 100 MET A N 1
ATOM 826 C CA . MET A 1 100 ? 27.111 -6.662 -22.293 1.00 88.88 100 MET A CA 1
ATOM 827 C C . MET A 1 100 ? 26.021 -5.819 -22.970 1.00 88.88 100 MET A C 1
ATOM 829 O O . MET A 1 100 ? 25.018 -5.503 -22.335 1.00 88.88 100 MET A O 1
ATOM 833 N N . LEU A 1 101 ? 26.182 -5.488 -24.255 1.00 89.38 101 LEU A N 1
ATOM 834 C CA . LEU A 1 101 ? 25.184 -4.731 -25.022 1.00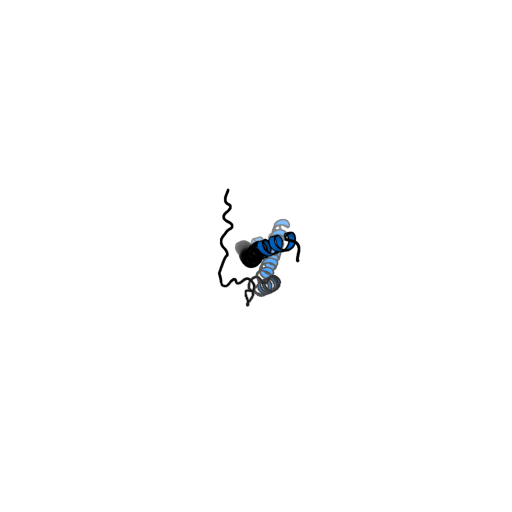 89.38 101 LEU A CA 1
ATOM 835 C C . LEU A 1 101 ? 23.891 -5.523 -25.242 1.00 89.38 101 LEU A C 1
ATOM 837 O O . LEU A 1 101 ? 22.798 -4.967 -25.105 1.00 89.38 101 LEU A O 1
ATOM 841 N N . ALA A 1 102 ? 24.005 -6.823 -25.527 1.00 89.38 102 ALA A N 1
ATOM 842 C CA . ALA A 1 102 ? 22.853 -7.712 -25.630 1.00 89.38 102 ALA A CA 1
ATOM 843 C C . ALA A 1 102 ? 22.090 -7.789 -24.297 1.00 89.38 102 ALA A C 1
ATOM 845 O O . ALA A 1 102 ? 20.879 -7.573 -24.267 1.00 89.38 102 ALA A O 1
ATOM 846 N N . TRP A 1 103 ? 22.809 -7.991 -23.188 1.00 93.88 103 TRP A N 1
ATOM 847 C CA . TRP A 1 103 ? 22.226 -8.007 -21.845 1.00 93.88 103 TRP A CA 1
ATOM 848 C C . TRP A 1 103 ? 21.538 -6.683 -21.492 1.00 93.88 103 TRP A C 1
ATOM 850 O O . TRP A 1 103 ? 20.414 -6.683 -20.997 1.00 93.88 103 TRP A O 1
ATOM 860 N N . ALA A 1 104 ? 22.173 -5.544 -21.779 1.00 93.69 104 ALA A N 1
ATOM 861 C CA . ALA A 1 104 ? 21.592 -4.233 -21.499 1.00 93.69 104 ALA A CA 1
ATOM 862 C C . ALA A 1 104 ? 20.308 -3.985 -22.308 1.00 93.69 104 ALA A C 1
ATOM 864 O O . ALA A 1 104 ? 19.349 -3.415 -21.790 1.00 93.69 104 ALA A O 1
ATOM 865 N N . SER A 1 105 ? 20.262 -4.457 -23.556 1.00 92.69 105 SER A N 1
ATOM 866 C CA . SER A 1 105 ? 19.072 -4.366 -24.411 1.00 92.69 105 SER A CA 1
ATOM 867 C C . SER A 1 105 ? 17.925 -5.242 -23.893 1.00 92.69 105 SER A C 1
ATOM 869 O O . SER A 1 105 ? 16.778 -4.799 -23.844 1.00 92.69 105 SER A O 1
ATOM 871 N N . GLU A 1 106 ? 18.223 -6.464 -23.444 1.00 94.69 106 GLU A N 1
ATOM 872 C CA . GLU A 1 106 ? 17.240 -7.361 -22.819 1.00 94.69 106 GLU A CA 1
ATOM 873 C C . GLU A 1 106 ? 16.722 -6.800 -21.483 1.00 94.69 106 GLU A C 1
ATOM 875 O O . GLU A 1 106 ? 15.516 -6.819 -21.202 1.00 94.69 106 GLU A O 1
ATOM 880 N N . ARG A 1 107 ? 17.620 -6.227 -20.673 1.00 95.38 107 ARG A N 1
ATOM 881 C CA . ARG A 1 107 ? 17.265 -5.530 -19.433 1.00 95.38 107 ARG A CA 1
ATOM 882 C C . ARG A 1 107 ? 16.327 -4.361 -19.714 1.00 95.38 107 ARG A C 1
ATOM 884 O O . ARG A 1 107 ? 15.305 -4.250 -19.039 1.00 95.38 107 ARG A O 1
ATOM 891 N N . LEU A 1 108 ? 16.629 -3.538 -20.719 1.00 95.50 108 LEU A N 1
ATOM 892 C CA . LEU A 1 108 ? 15.767 -2.433 -21.139 1.00 95.50 108 LEU A CA 1
ATOM 893 C C . LEU A 1 108 ? 14.375 -2.931 -21.549 1.00 95.50 108 LEU A C 1
ATOM 895 O O . LEU A 1 108 ? 13.380 -2.395 -21.070 1.00 95.50 108 LEU A O 1
ATOM 899 N N . ALA A 1 109 ? 14.292 -3.995 -22.353 1.00 94.00 109 ALA A N 1
ATOM 900 C CA . ALA A 1 109 ? 13.012 -4.583 -22.750 1.00 94.00 109 ALA A CA 1
ATOM 901 C C . ALA A 1 109 ? 12.189 -5.066 -21.540 1.00 94.00 109 ALA A C 1
ATOM 903 O O . ALA A 1 109 ? 10.977 -4.860 -21.485 1.00 94.00 109 ALA A O 1
ATOM 904 N N . THR A 1 110 ? 12.850 -5.658 -20.542 1.00 94.12 110 THR A N 1
ATOM 905 C CA . THR A 1 110 ? 12.206 -6.095 -19.294 1.00 94.12 110 THR A CA 1
ATOM 906 C C . THR A 1 110 ? 11.678 -4.909 -18.481 1.00 94.12 110 THR A C 1
ATOM 908 O O . THR A 1 110 ? 10.551 -4.947 -17.983 1.00 94.12 110 THR A O 1
ATOM 911 N N . LEU A 1 111 ? 12.471 -3.841 -18.351 1.00 93.75 111 LEU A N 1
ATOM 912 C CA . LEU A 1 111 ? 12.075 -2.621 -17.642 1.00 93.75 111 LEU A CA 1
ATOM 913 C C . LEU A 1 111 ? 10.908 -1.910 -18.335 1.00 93.75 111 LEU A C 1
ATOM 915 O O . LEU A 1 111 ? 9.969 -1.475 -17.666 1.00 93.75 111 LEU A O 1
ATOM 919 N N . ASP A 1 112 ? 10.928 -1.835 -19.665 1.00 91.62 112 ASP A N 1
ATOM 920 C CA . ASP A 1 112 ? 9.855 -1.225 -20.451 1.00 91.62 112 ASP A CA 1
ATOM 921 C C . ASP A 1 112 ? 8.541 -2.001 -20.294 1.00 91.62 112 ASP A C 1
ATOM 923 O O . ASP A 1 112 ? 7.493 -1.392 -20.088 1.00 91.62 112 ASP A O 1
ATOM 927 N N . GLN A 1 113 ? 8.583 -3.339 -20.279 1.00 90.19 113 GLN A N 1
ATOM 928 C CA . GLN A 1 113 ? 7.403 -4.164 -19.989 1.00 90.19 113 GLN A CA 1
ATOM 929 C C . GLN A 1 113 ? 6.857 -3.918 -18.574 1.00 90.19 113 GLN A C 1
ATOM 931 O O . GLN A 1 113 ? 5.648 -3.734 -18.399 1.00 90.19 113 GLN A O 1
ATOM 936 N N . ALA A 1 114 ? 7.741 -3.870 -17.573 1.00 85.50 114 ALA A N 1
ATOM 937 C CA . ALA A 1 114 ? 7.375 -3.680 -16.170 1.00 85.50 114 ALA A CA 1
ATOM 938 C C . ALA A 1 114 ? 6.823 -2.276 -15.859 1.00 85.50 114 ALA A C 1
ATOM 940 O O . ALA A 1 114 ? 6.074 -2.108 -14.898 1.00 85.50 114 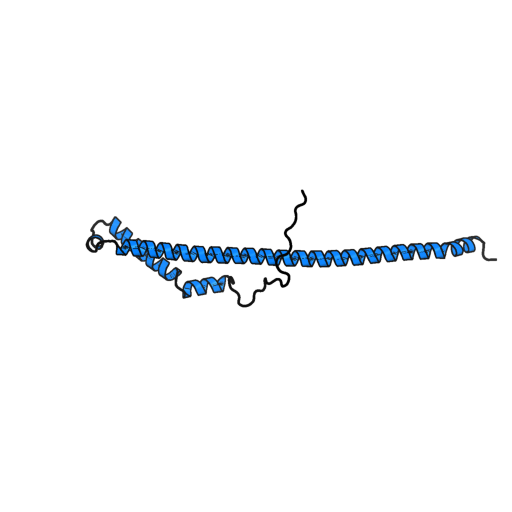ALA A O 1
ATOM 941 N N . THR A 1 115 ? 7.177 -1.272 -16.663 1.00 87.00 115 THR A N 1
ATOM 942 C CA . THR A 1 115 ? 6.770 0.130 -16.473 1.00 87.00 115 THR A CA 1
ATOM 943 C C . THR A 1 115 ? 5.585 0.546 -17.349 1.00 87.00 115 THR A C 1
ATOM 945 O O . THR A 1 115 ? 5.148 1.698 -17.281 1.00 87.00 115 THR A O 1
ATOM 948 N N . THR A 1 116 ? 5.020 -0.376 -18.140 1.00 86.31 116 THR A N 1
ATOM 949 C CA . THR A 1 116 ? 3.797 -0.115 -18.912 1.00 86.31 116 THR A CA 1
ATOM 950 C C . THR A 1 116 ? 2.610 0.231 -18.012 1.00 86.31 116 THR A C 1
ATOM 952 O O . THR A 1 116 ? 2.488 -0.238 -16.879 1.00 86.31 116 THR A O 1
ATOM 955 N N . ILE A 1 117 ? 1.673 1.017 -18.553 1.00 81.81 117 ILE A N 1
ATOM 956 C CA . ILE A 1 117 ? 0.423 1.370 -17.862 1.00 81.81 117 ILE A CA 1
ATOM 957 C C . ILE A 1 117 ? -0.353 0.110 -17.455 1.00 81.81 117 ILE A C 1
ATOM 959 O O . ILE A 1 117 ? -0.934 0.074 -16.373 1.00 81.81 117 ILE A O 1
ATOM 963 N N . ASP A 1 118 ? -0.356 -0.929 -18.288 1.00 81.19 118 ASP A N 1
ATOM 964 C CA . ASP A 1 118 ? -1.106 -2.153 -18.008 1.00 81.19 118 ASP A CA 1
ATOM 965 C C . ASP A 1 118 ? -0.439 -3.011 -16.923 1.00 81.19 118 ASP A C 1
ATOM 967 O O . ASP A 1 118 ? -1.138 -3.511 -16.038 1.00 81.19 118 ASP A O 1
ATOM 971 N N . ALA A 1 119 ? 0.898 -3.099 -16.895 1.00 78.62 119 ALA A N 1
ATOM 972 C CA . ALA A 1 119 ? 1.626 -3.719 -15.783 1.00 78.62 119 ALA A CA 1
ATOM 973 C C . ALA A 1 119 ? 1.412 -2.951 -14.465 1.00 78.62 119 ALA A C 1
ATOM 975 O O . ALA A 1 119 ? 1.184 -3.556 -13.408 1.00 78.62 119 ALA A O 1
ATOM 976 N N . ALA A 1 120 ? 1.400 -1.615 -14.529 1.00 81.69 120 ALA A N 1
ATOM 977 C CA . ALA A 1 120 ? 1.095 -0.772 -13.381 1.00 81.69 120 ALA A CA 1
ATOM 978 C C . ALA A 1 120 ? -0.339 -1.008 -12.872 1.00 81.69 120 ALA A C 1
ATOM 980 O O . ALA A 1 120 ? -0.533 -1.270 -11.685 1.00 81.69 120 ALA A O 1
ATOM 981 N N . LYS A 1 121 ? -1.343 -1.023 -13.761 1.00 79.88 121 LYS A N 1
ATOM 982 C CA . LYS A 1 121 ? -2.745 -1.331 -13.422 1.00 79.88 121 LYS A CA 1
ATOM 983 C C . LYS A 1 121 ? -2.908 -2.714 -12.790 1.00 79.88 121 LYS A C 1
ATOM 985 O O . LYS A 1 121 ? -3.585 -2.832 -11.771 1.00 79.88 121 LYS A O 1
ATOM 990 N N . ALA A 1 122 ? -2.287 -3.747 -13.362 1.00 76.50 122 ALA A N 1
ATOM 991 C CA . ALA A 1 122 ? -2.355 -5.108 -12.828 1.00 76.50 122 ALA A CA 1
ATOM 992 C C . ALA A 1 122 ? -1.804 -5.177 -11.394 1.00 76.50 122 ALA A C 1
ATOM 994 O O . ALA A 1 122 ? -2.419 -5.780 -10.514 1.00 76.50 122 ALA A O 1
ATOM 995 N N . THR A 1 123 ? -0.690 -4.485 -11.144 1.00 78.88 123 THR A N 1
ATOM 996 C CA . THR A 1 123 ? -0.076 -4.413 -9.813 1.00 78.88 123 THR A CA 1
ATOM 997 C C . THR A 1 123 ? -0.937 -3.613 -8.828 1.00 78.88 123 THR A C 1
ATOM 999 O O . THR A 1 123 ? -1.133 -4.038 -7.691 1.00 78.88 123 THR A O 1
ATOM 1002 N N . LEU A 1 124 ? -1.509 -2.483 -9.258 1.00 81.94 124 LEU A N 1
ATOM 1003 C CA . LEU A 1 124 ? -2.371 -1.635 -8.426 1.00 81.94 124 LEU A CA 1
ATOM 1004 C C . LEU A 1 124 ? -3.669 -2.334 -8.005 1.00 81.94 124 LEU A C 1
ATOM 1006 O O . LEU A 1 124 ? -4.056 -2.238 -6.838 1.00 81.94 124 LEU A O 1
ATOM 1010 N N . ASN A 1 125 ? -4.302 -3.072 -8.921 1.00 75.50 125 ASN A N 1
ATOM 1011 C CA . ASN A 1 125 ? -5.525 -3.825 -8.638 1.00 75.50 125 ASN A CA 1
ATOM 1012 C C . ASN A 1 125 ? -5.307 -4.891 -7.554 1.00 75.50 125 ASN A C 1
ATOM 1014 O O . ASN A 1 125 ? -6.190 -5.113 -6.729 1.00 75.50 125 ASN A O 1
ATOM 1018 N N . GLY A 1 126 ? -4.124 -5.511 -7.505 1.00 75.44 126 GLY A N 1
ATOM 1019 C CA . GLY A 1 126 ? -3.784 -6.501 -6.478 1.00 75.44 126 GLY A CA 1
ATOM 1020 C C . GLY A 1 126 ? -3.508 -5.915 -5.087 1.00 75.44 126 GLY A C 1
ATOM 1021 O O . GLY A 1 126 ? -3.595 -6.638 -4.097 1.00 75.44 126 GLY A O 1
ATOM 1022 N N . LEU A 1 127 ? -3.179 -4.621 -4.986 1.00 76.69 127 LEU A N 1
ATOM 1023 C CA . LEU A 1 127 ? -2.697 -4.000 -3.744 1.00 76.69 127 LEU A CA 1
ATOM 1024 C C . LEU A 1 127 ? -3.727 -3.101 -3.036 1.00 76.69 127 LEU A C 1
ATOM 1026 O O . LEU A 1 127 ? -3.461 -2.666 -1.914 1.00 76.69 127 LEU A O 1
ATOM 1030 N N . LEU A 1 128 ? -4.880 -2.809 -3.661 1.00 83.38 128 LEU A N 1
ATOM 1031 C CA . LEU A 1 128 ? -5.943 -1.936 -3.120 1.00 83.38 128 LEU A CA 1
ATOM 1032 C C . LEU A 1 128 ? -5.406 -0.601 -2.557 1.00 83.38 128 LEU A C 1
ATOM 1034 O O . LEU A 1 128 ? -5.870 -0.092 -1.532 1.00 83.38 128 LEU A O 1
ATOM 1038 N N . LEU A 1 129 ? -4.391 -0.030 -3.213 1.00 86.69 129 LEU A N 1
ATOM 1039 C CA . LEU A 1 129 ? -3.761 1.219 -2.773 1.00 86.69 129 LEU A CA 1
ATOM 1040 C C . LEU A 1 129 ? -4.649 2.434 -3.052 1.00 86.69 129 LEU A C 1
ATOM 1042 O O . LEU A 1 129 ? -4.645 3.386 -2.273 1.00 86.69 129 LEU A O 1
ATOM 1046 N N . PHE A 1 130 ? -5.444 2.394 -4.120 1.00 87.94 130 PHE A N 1
ATOM 1047 C CA . PHE A 1 130 ? -6.338 3.476 -4.538 1.00 87.94 130 PHE A CA 1
ATOM 1048 C C . PHE A 1 130 ? -7.774 2.950 -4.691 1.00 87.94 130 PHE A C 1
ATOM 1050 O O . PHE A 1 130 ? -8.261 2.835 -5.812 1.00 87.94 130 PHE A O 1
ATOM 1057 N N . PRO A 1 131 ? -8.437 2.553 -3.588 1.00 87.94 131 PRO A N 1
ATOM 1058 C CA . PRO A 1 131 ? -9.815 2.087 -3.662 1.00 87.94 131 PRO A CA 1
ATOM 1059 C C . PRO A 1 131 ? -10.753 3.259 -3.979 1.00 87.94 131 PRO A C 1
ATOM 1061 O O . PRO A 1 131 ? -10.527 4.374 -3.508 1.00 87.94 131 PRO A O 1
ATOM 1064 N N . GLU A 1 132 ? -11.822 3.002 -4.735 1.00 86.06 132 GLU A N 1
ATOM 1065 C CA . GLU A 1 132 ? -12.867 4.007 -4.995 1.00 86.06 132 GLU A CA 1
ATOM 1066 C C . GLU A 1 132 ? -13.591 4.419 -3.705 1.00 86.06 132 GLU A C 1
ATOM 1068 O O . GLU A 1 132 ? -13.912 5.588 -3.505 1.00 86.06 132 GLU A O 1
ATOM 1073 N N . LEU A 1 133 ? -13.808 3.455 -2.807 1.00 86.75 133 LEU A N 1
ATOM 1074 C CA . LEU A 1 133 ? -14.392 3.669 -1.487 1.00 86.75 133 LEU A CA 1
ATOM 1075 C C . LEU A 1 133 ? -13.303 3.544 -0.421 1.00 86.75 133 LEU A C 1
ATOM 1077 O O . LEU A 1 133 ? -12.721 2.474 -0.230 1.00 86.75 133 LEU A O 1
ATOM 1081 N N . ASP A 1 134 ? -13.029 4.633 0.299 1.00 87.69 134 ASP A N 1
ATOM 1082 C CA . ASP A 1 134 ? -12.055 4.604 1.386 1.00 87.69 134 ASP A CA 1
ATOM 1083 C C . ASP A 1 134 ? -12.667 4.044 2.675 1.00 87.69 134 ASP A C 1
ATOM 1085 O O . ASP A 1 134 ? -13.168 4.769 3.533 1.00 87.69 134 ASP A O 1
ATOM 1089 N N . GLU A 1 135 ? -12.560 2.728 2.842 1.00 89.69 135 GLU A N 1
ATOM 1090 C CA . GLU A 1 135 ? -12.953 2.016 4.066 1.00 89.69 135 GLU A CA 1
ATOM 1091 C C . GLU A 1 135 ? -12.207 2.487 5.323 1.00 89.69 135 GLU A C 1
ATOM 1093 O O . GLU A 1 135 ? -12.615 2.180 6.444 1.00 89.69 135 GLU A O 1
ATOM 1098 N N . LEU A 1 136 ? -11.081 3.186 5.154 1.00 92.31 136 LEU A N 1
ATOM 1099 C CA . LEU A 1 136 ? -10.301 3.706 6.267 1.00 92.31 136 LEU A CA 1
ATOM 1100 C C . LEU A 1 136 ? -10.667 5.141 6.610 1.00 92.31 136 LEU A C 1
ATOM 1102 O O . LEU A 1 136 ? -10.017 5.709 7.483 1.00 92.31 136 LEU A O 1
ATOM 1106 N N . HIS A 1 137 ? -11.658 5.740 5.955 1.00 90.94 137 HIS A N 1
ATOM 1107 C CA . HIS A 1 137 ? -12.079 7.092 6.274 1.00 90.94 137 HIS A CA 1
ATOM 1108 C C . HIS A 1 137 ? -12.640 7.169 7.703 1.00 90.94 137 HIS A C 1
ATOM 1110 O O . HIS A 1 137 ? -13.494 6.378 8.103 1.00 90.94 137 HIS A O 1
ATOM 1116 N N . ASP A 1 138 ? -12.149 8.138 8.476 1.00 91.38 138 ASP A N 1
ATOM 1117 C CA . ASP A 1 138 ? -12.703 8.507 9.778 1.00 91.38 138 ASP A CA 1
ATOM 1118 C C . ASP A 1 138 ? -13.285 9.924 9.652 1.00 91.38 138 ASP A C 1
ATOM 1120 O O . ASP A 1 138 ? -12.513 10.859 9.408 1.00 91.38 138 ASP A O 1
ATOM 1124 N N . PRO A 1 139 ? -14.609 10.113 9.815 1.00 89.62 139 PRO A N 1
ATOM 1125 C CA . PRO A 1 139 ? -15.249 11.418 9.647 1.00 89.62 139 PRO A CA 1
ATOM 1126 C C . PRO A 1 139 ? -14.785 12.450 10.683 1.00 89.62 139 PRO A C 1
ATOM 1128 O O . PRO A 1 139 ? -14.932 13.650 10.467 1.00 89.62 139 PRO A O 1
ATOM 1131 N N . LEU A 1 140 ? -14.215 12.003 11.805 1.00 89.88 140 LEU A N 1
ATOM 1132 C CA . LEU A 1 140 ? -13.683 12.860 12.862 1.00 89.88 140 LEU A CA 1
ATOM 1133 C C . LEU A 1 140 ? -12.171 13.112 12.716 1.00 89.88 140 LEU A C 1
ATOM 1135 O O . LEU A 1 140 ? -11.566 13.709 13.610 1.00 89.88 140 LEU A O 1
ATOM 1139 N N . GLY A 1 141 ? -11.551 12.640 11.630 1.00 88.81 141 GLY A N 1
ATOM 1140 C CA . GLY A 1 141 ? -10.124 12.798 11.355 1.00 88.81 141 GLY A CA 1
ATOM 1141 C C . GLY A 1 141 ? -9.214 11.922 12.219 1.00 88.81 141 GLY A C 1
ATOM 1142 O O . GLY A 1 141 ? -9.656 10.983 12.888 1.00 88.81 141 GLY A O 1
ATOM 1143 N N . ASP A 1 142 ? -7.913 12.217 12.196 1.00 87.81 142 ASP A N 1
ATOM 1144 C CA . ASP A 1 142 ? -6.924 11.467 12.972 1.00 87.81 142 ASP A CA 1
ATOM 1145 C C . ASP A 1 142 ? -7.132 11.676 14.485 1.00 87.81 142 ASP A C 1
ATOM 1147 O O . ASP A 1 142 ? -7.267 12.813 14.950 1.00 87.81 142 ASP A O 1
ATOM 1151 N N . PRO A 1 143 ? -7.160 10.594 15.285 1.00 89.62 143 PRO A N 1
ATOM 1152 C CA . PRO A 1 143 ? -7.266 10.712 16.729 1.00 89.62 143 PRO A CA 1
ATOM 1153 C C . PRO A 1 143 ? -5.990 11.344 17.305 1.00 89.62 143 PRO A C 1
ATOM 1155 O O . PRO A 1 143 ? -4.903 11.164 16.747 1.00 89.62 143 PRO A O 1
ATOM 1158 N N . PRO A 1 144 ? -6.081 12.021 18.462 1.00 86.38 144 PRO A N 1
ATOM 1159 C CA . PRO A 1 144 ? -4.921 12.613 19.109 1.00 86.38 144 PRO A CA 1
ATOM 1160 C C . PRO A 1 144 ? -3.843 11.564 19.398 1.00 86.38 144 PRO A C 1
ATOM 1162 O O . PRO A 1 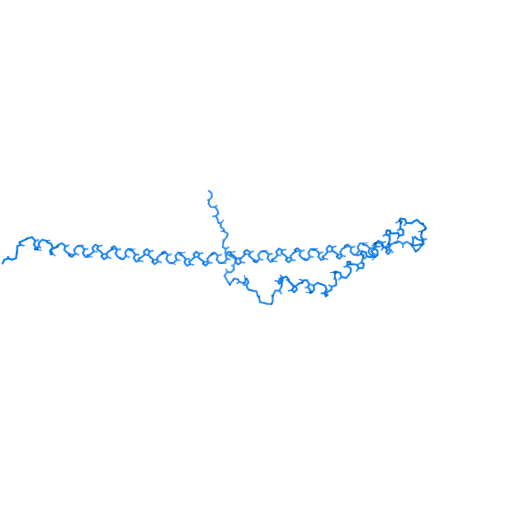144 ? -4.131 10.432 19.825 1.00 86.38 144 PRO A O 1
ATOM 1165 N N . GLU A 1 145 ? -2.589 11.972 19.205 1.00 80.44 145 GLU A N 1
ATOM 1166 C CA . GLU A 1 145 ? -1.429 11.163 19.556 1.00 80.44 145 GLU A CA 1
ATOM 1167 C C . GLU A 1 145 ? -1.480 10.781 21.039 1.00 80.44 145 GLU A C 1
ATOM 1169 O O . GLU A 1 145 ? -1.966 11.535 21.891 1.00 80.44 145 GLU A O 1
ATOM 1174 N N . ARG A 1 146 ? -0.992 9.580 21.372 1.00 71.44 146 ARG A N 1
ATOM 1175 C CA . ARG A 1 146 ? -0.809 9.206 22.776 1.00 71.44 146 ARG A CA 1
ATOM 1176 C C . ARG A 1 146 ? 0.244 10.146 23.361 1.00 71.44 146 ARG A C 1
ATOM 1178 O O . ARG A 1 146 ? 1.431 9.930 23.147 1.00 71.44 146 ARG A O 1
ATOM 1185 N N . ARG A 1 147 ? -0.183 11.166 24.112 1.00 67.12 147 ARG A N 1
ATOM 1186 C CA . ARG A 1 147 ? 0.711 11.912 25.001 1.00 67.12 147 ARG A CA 1
ATOM 1187 C C . ARG A 1 147 ? 1.264 10.918 26.018 1.00 67.12 147 ARG A C 1
ATOM 1189 O O . ARG A 1 147 ? 0.551 10.502 26.929 1.00 67.12 147 ARG A O 1
ATOM 1196 N N . GLY A 1 148 ? 2.498 10.476 25.802 1.00 50.25 148 GLY A N 1
ATOM 1197 C CA . GLY A 1 148 ? 3.268 9.784 26.822 1.00 50.25 148 GLY A CA 1
ATOM 1198 C C . GLY A 1 148 ? 3.583 10.799 27.906 1.00 50.25 148 GLY A C 1
ATOM 1199 O O . GLY A 1 148 ? 4.424 11.666 27.699 1.00 50.25 148 GLY A O 1
ATOM 1200 N N . TYR A 1 149 ? 2.859 10.742 29.018 1.00 45.41 149 TYR A N 1
ATOM 1201 C CA . TYR A 1 149 ? 3.311 11.385 30.241 1.00 45.41 149 TYR A CA 1
ATOM 1202 C C . TYR A 1 149 ? 4.445 10.504 30.779 1.00 45.41 149 TYR A C 1
ATOM 1204 O O . TYR A 1 149 ? 4.182 9.399 31.255 1.00 45.41 149 TYR A O 1
ATOM 1212 N N . TRP A 1 150 ? 5.685 10.949 30.571 1.00 43.41 150 TRP A N 1
ATOM 1213 C CA . TRP A 1 150 ? 6.843 10.534 31.361 1.00 43.41 150 TRP A CA 1
ATO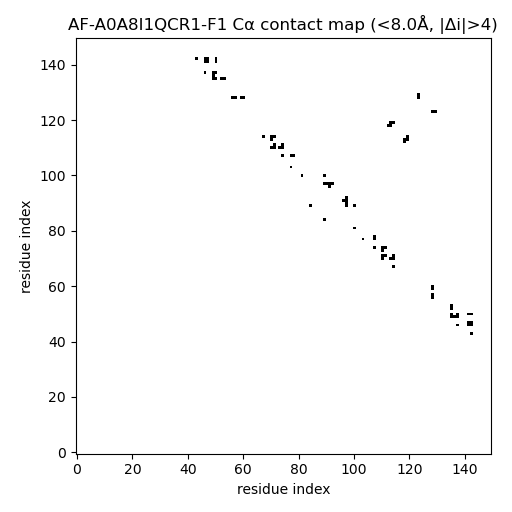M 1214 C C . TRP A 1 150 ? 6.946 11.455 32.571 1.00 43.41 150 TRP A C 1
ATOM 1216 O O . TRP A 1 150 ? 6.782 12.682 32.368 1.00 43.41 150 TRP A O 1
#

Foldseek 3Di:
DPDCVVVVVVVCVVVVVVVVVVVVVVVVVVVVVVVVVVVVVVVLVLLQVLVVVVVVLVVVVVVLVVVLVVLVVLLVVLVVVLVPDDPVQCVDPPPVSVVVNVVSVVSSVVSVVCNDPVVSVVVCVVSVSPPPDSPSDDPVPHDDDPPPDD

Sequence (150 aa):
MLTGKTQTVERLLPDIVSGLEVLLANERARREENEERQRQWAEMSRRRDLAKRRKEREQKRIEYLRNLVELQREAADIRTWLASLPADKLESEAADLGRMLAWASERLATLDQATTIDAAKATLNGLLLFPELDELHDPLGDPPERRGYW

Mean predicted aligned error: 10.61 Å

Secondary structure (DSSP, 8-state):
---THHHHHHHHHHHHHHHHHHHHHHHHHHHHHHHHHHHHHHHHHHHHHHHHHHHHHHHHHHHHHHHHHHHHHHHHHHHHHHHHS-GGGTT---HHHHHHHHHHHHHHHHHHHHTSHHHHHHHHHHHTSS-SS-TT--TT-SPPP-----

Nearest PDB structures (foldseek):
  5wkq-assembly1_A  TM=4.337E-01  e=7.513E+00  Shigella flexneri

Radius of gyration: 37.06 Å; Cα contacts (8 Å, |Δi|>4): 47; chains: 1; bounding box: 82×24×109 Å

Solvent-accessible surface area (backbone atoms only — not comparable to full-atom values): 8698 Å² total; per-residue (Å²): 133,85,60,75,68,57,62,55,51,64,67,45,45,64,60,52,51,53,52,49,52,53,51,52,51,51,53,48,54,52,48,54,52,50,53,50,51,49,51,54,50,52,52,54,49,52,44,44,52,32,44,50,52,47,53,54,43,51,51,50,48,52,53,52,53,49,52,51,51,51,45,49,48,53,33,51,52,54,51,52,53,61,69,69,53,58,77,72,65,77,69,44,85,50,69,66,60,48,50,51,54,52,51,51,52,53,50,38,53,53,35,52,56,61,66,31,71,67,47,45,50,58,53,46,70,76,62,64,67,80,54,94,68,66,86,55,70,52,97,83,55,76,61,81,76,84,78,77,87,126

pLDDT: mean 85.77, std 12.7, range [43.41, 96.88]